Protein AF-A0A840HSM0-F1 (afdb_monomer_lite)

Foldseek 3Di:
DDDDDVVVVVVLVVVLVVLVVVLVVLVVLLVVLQVLLVVLVVVLVVVCVVPVVPGPVVVVVVPVVLVVVLQVQLCVQLVVLVVLLVVLVVVLVVLVVVCVVVVHDDDPVSVVSNVVSVSSNSSSVSSSSSRSSVSSSVSSNVSSVVSVVVVVD

Organism: NCBI:txid13656

pLDDT: mean 89.68, std 10.23, range [36.81, 97.62]

Structure (mmCIF, N/CA/C/O backbone):
data_AF-A0A840HSM0-F1
#
_entry.id   AF-A0A840HSM0-F1
#
loop_
_atom_site.group_PDB
_atom_site.id
_atom_site.type_symbol
_atom_site.label_atom_id
_atom_site.label_alt_id
_atom_site.label_comp_id
_atom_site.label_asym_id
_atom_site.label_entity_id
_atom_site.label_seq_id
_atom_site.pdbx_PDB_ins_code
_atom_site.Cartn_x
_atom_site.Cartn_y
_atom_site.Cartn_z
_atom_site.occupancy
_atom_site.B_iso_or_equiv
_atom_site.auth_seq_id
_atom_site.auth_comp_id
_atom_site.auth_asym_id
_atom_site.auth_atom_id
_atom_site.pdbx_PDB_model_num
ATOM 1 N N . MET A 1 1 ? 6.961 0.648 -35.387 1.00 36.81 1 MET A N 1
ATOM 2 C CA . MET A 1 1 ? 8.108 1.448 -34.901 1.00 36.81 1 MET A CA 1
ATOM 3 C C . MET A 1 1 ? 7.539 2.693 -34.216 1.00 36.81 1 MET A C 1
ATOM 5 O O . MET A 1 1 ? 7.106 3.607 -34.902 1.00 36.81 1 MET A O 1
ATOM 9 N N . MET A 1 2 ? 7.371 2.677 -32.888 1.00 47.06 2 MET A N 1
ATOM 10 C CA . MET A 1 2 ? 6.704 3.771 -32.162 1.00 47.06 2 MET A CA 1
ATOM 11 C C . MET A 1 2 ? 7.733 4.865 -31.850 1.00 47.06 2 MET A C 1
ATOM 13 O O . MET A 1 2 ? 8.650 4.649 -31.055 1.00 47.06 2 MET A O 1
ATOM 17 N N . LYS A 1 3 ? 7.620 5.999 -32.554 1.00 53.69 3 LYS A N 1
ATOM 18 C CA . LYS A 1 3 ? 8.525 7.153 -32.454 1.00 53.69 3 LYS A CA 1
ATOM 19 C C . LYS A 1 3 ? 8.518 7.697 -31.021 1.00 53.69 3 LYS A C 1
ATOM 21 O O . LYS A 1 3 ? 7.458 7.824 -30.414 1.00 53.69 3 LYS A O 1
ATOM 26 N N . TRP A 1 4 ? 9.704 7.965 -30.481 1.00 55.25 4 TRP A N 1
ATOM 27 C CA . TRP A 1 4 ? 9.891 8.614 -29.184 1.00 55.25 4 TRP A CA 1
ATOM 28 C C . TRP A 1 4 ? 9.141 9.949 -29.187 1.00 55.25 4 TRP A C 1
ATOM 30 O O . TRP A 1 4 ? 9.430 10.811 -30.015 1.00 55.25 4 TRP A O 1
ATOM 40 N N . ASN A 1 5 ? 8.135 10.076 -28.319 1.00 69.44 5 ASN A N 1
ATOM 41 C CA . ASN A 1 5 ? 7.386 11.309 -28.158 1.00 69.44 5 ASN A CA 1
ATOM 42 C C . ASN A 1 5 ? 7.779 11.933 -26.810 1.00 69.44 5 ASN A C 1
ATOM 44 O O . ASN A 1 5 ? 7.355 11.428 -25.772 1.00 69.44 5 ASN A O 1
ATOM 48 N N . PRO A 1 6 ? 8.578 13.010 -26.785 1.00 65.62 6 PRO A N 1
ATOM 49 C CA . PRO A 1 6 ? 8.951 13.669 -25.533 1.00 65.62 6 PRO A CA 1
ATOM 50 C C . PRO A 1 6 ? 7.723 14.152 -24.747 1.00 65.62 6 PRO A C 1
ATOM 52 O O . PRO A 1 6 ? 7.753 14.166 -23.518 1.00 65.62 6 PRO A O 1
ATOM 55 N N . PHE A 1 7 ? 6.609 14.444 -25.433 1.00 74.56 7 PHE A N 1
ATOM 56 C CA . PHE A 1 7 ? 5.341 14.756 -24.777 1.00 74.56 7 PHE A CA 1
ATOM 57 C C . PHE A 1 7 ? 4.777 13.578 -23.984 1.00 74.56 7 PHE A C 1
ATOM 59 O O . PHE A 1 7 ? 4.239 13.811 -22.910 1.00 74.56 7 PHE A O 1
ATOM 66 N N . SER A 1 8 ? 4.916 12.331 -24.453 1.00 73.25 8 SER A N 1
ATOM 67 C CA . SER A 1 8 ? 4.373 11.183 -23.716 1.00 73.25 8 SER A CA 1
ATOM 68 C C . SER A 1 8 ? 5.161 10.917 -22.437 1.00 73.25 8 SER A C 1
ATOM 70 O O . SER A 1 8 ? 4.569 10.657 -21.400 1.00 73.25 8 SER A O 1
ATOM 72 N N . LEU A 1 9 ? 6.491 11.058 -22.477 1.00 71.06 9 LEU A N 1
ATOM 73 C CA . LEU A 1 9 ? 7.326 10.967 -21.275 1.00 71.06 9 LEU A CA 1
ATOM 74 C C . LEU A 1 9 ? 6.938 12.046 -20.250 1.00 71.06 9 LEU A C 1
ATOM 76 O O . LEU A 1 9 ? 6.801 11.755 -19.065 1.00 71.06 9 LEU A O 1
ATOM 80 N N . TRP A 1 10 ? 6.735 13.283 -20.713 1.00 75.19 10 TRP A N 1
ATOM 81 C CA . TRP A 1 10 ? 6.301 14.391 -19.864 1.00 75.19 10 TRP A CA 1
ATOM 82 C C . TRP A 1 10 ? 4.921 14.138 -19.247 1.00 75.19 10 TRP A C 1
ATOM 84 O O . TRP A 1 10 ? 4.748 14.305 -18.040 1.00 75.19 10 TRP A O 1
ATOM 94 N N . THR A 1 11 ? 3.945 13.691 -20.045 1.00 80.38 11 THR A N 1
ATOM 95 C CA . THR A 1 11 ? 2.604 13.371 -19.541 1.00 80.38 11 THR A CA 1
ATOM 96 C C . THR A 1 11 ? 2.621 12.185 -18.587 1.00 80.38 11 THR A C 1
ATOM 98 O O . THR A 1 11 ? 1.952 12.253 -17.565 1.00 80.38 11 THR A O 1
ATOM 101 N N . ASP A 1 12 ? 3.405 11.140 -18.866 1.00 75.31 12 ASP A N 1
ATOM 102 C CA . ASP A 1 12 ? 3.535 9.956 -18.004 1.00 75.31 12 ASP A CA 1
ATOM 103 C C . ASP A 1 12 ? 4.190 10.308 -16.660 1.00 75.31 12 ASP A C 1
ATOM 105 O O . ASP A 1 12 ? 3.812 9.793 -15.605 1.00 75.31 12 ASP A O 1
ATOM 109 N N . MET A 1 13 ? 5.166 11.218 -16.678 1.00 76.50 13 MET A N 1
ATOM 110 C CA . MET A 1 13 ? 5.796 11.736 -15.466 1.00 76.50 13 MET A CA 1
ATOM 111 C C . MET A 1 13 ? 4.820 12.600 -14.658 1.00 76.50 13 MET A C 1
ATOM 113 O O . MET A 1 13 ? 4.737 12.458 -13.438 1.00 76.50 13 MET A O 1
ATOM 117 N N . TRP A 1 14 ? 4.048 13.459 -15.329 1.00 81.44 14 TRP A N 1
ATOM 118 C CA . TRP A 1 14 ? 3.028 14.292 -14.693 1.00 81.44 14 TRP A CA 1
ATOM 119 C C . TRP A 1 14 ? 1.918 13.455 -14.048 1.00 81.44 14 TRP A C 1
ATOM 121 O O . TRP A 1 14 ? 1.584 13.668 -12.882 1.00 81.44 14 TRP A O 1
ATOM 131 N N . THR A 1 15 ? 1.375 12.470 -14.769 1.00 81.06 15 THR A N 1
ATOM 132 C CA . THR A 1 15 ? 0.342 11.566 -14.241 1.00 81.06 15 THR A CA 1
ATOM 133 C C . THR A 1 15 ? 0.869 10.763 -13.058 1.00 81.06 15 THR A C 1
ATOM 135 O O . THR A 1 15 ? 0.221 10.745 -12.014 1.00 81.06 15 THR A O 1
ATOM 138 N N . SER A 1 16 ? 2.081 10.208 -13.157 1.00 75.25 16 SER A N 1
ATOM 139 C CA . SER A 1 16 ? 2.741 9.524 -12.035 1.00 75.25 16 SER A CA 1
ATOM 140 C C . SER A 1 16 ? 2.900 10.443 -10.816 1.00 75.25 16 SER A C 1
ATOM 142 O O . SER A 1 16 ? 2.652 10.029 -9.683 1.00 75.25 16 SER A O 1
ATOM 144 N N . GLY A 1 17 ? 3.271 11.710 -11.029 1.00 79.81 17 GLY A N 1
ATOM 145 C CA . GLY A 1 17 ? 3.371 12.714 -9.969 1.00 79.81 17 GLY A CA 1
ATOM 146 C C . GLY A 1 17 ? 2.026 13.010 -9.296 1.00 79.81 17 GLY A C 1
ATOM 147 O O . GLY A 1 17 ? 1.942 13.036 -8.067 1.00 79.81 17 GLY A O 1
ATOM 148 N N . MET A 1 18 ? 0.953 13.167 -10.077 1.00 83.81 18 MET A N 1
ATOM 149 C CA . MET A 1 18 ? -0.406 13.349 -9.548 1.00 83.81 18 MET A CA 1
ATOM 150 C C . MET A 1 18 ? -0.902 12.122 -8.771 1.00 83.81 18 MET A C 1
ATOM 152 O O . MET A 1 18 ? -1.555 12.266 -7.730 1.00 83.81 18 MET A O 1
ATOM 156 N N . GLU A 1 19 ? -0.594 10.915 -9.247 1.00 81.31 19 GLU A N 1
ATOM 157 C CA . GLU A 1 19 ? -0.914 9.667 -8.551 1.00 81.31 19 GLU A CA 1
ATOM 158 C C . GLU A 1 19 ? -0.195 9.581 -7.201 1.00 81.31 19 GLU A C 1
ATOM 160 O O . GLU A 1 19 ? -0.833 9.276 -6.190 1.00 81.31 19 GLU A O 1
ATOM 165 N N . LEU A 1 20 ? 1.095 9.929 -7.156 1.00 82.00 20 LEU A N 1
ATOM 166 C CA . LEU A 1 20 ? 1.873 9.995 -5.918 1.00 82.00 20 LEU A CA 1
ATOM 167 C C . LEU A 1 20 ? 1.326 11.052 -4.952 1.00 82.00 20 LEU A C 1
ATOM 169 O O . LEU A 1 20 ? 1.163 10.764 -3.767 1.00 82.00 20 LEU A O 1
ATOM 173 N N . ALA A 1 21 ? 0.970 12.244 -5.441 1.00 85.94 21 ALA A N 1
ATOM 174 C CA . ALA A 1 21 ? 0.359 13.288 -4.617 1.00 85.94 21 ALA A CA 1
ATOM 175 C C . ALA A 1 21 ? -0.982 12.824 -4.021 1.00 85.94 21 ALA A C 1
ATOM 177 O O . ALA A 1 21 ? -1.236 12.977 -2.824 1.00 85.94 21 ALA A O 1
ATOM 178 N N . THR A 1 22 ? -1.817 12.173 -4.834 1.00 86.88 22 THR A N 1
ATOM 179 C CA . THR A 1 22 ? -3.095 11.597 -4.394 1.00 86.88 22 THR A CA 1
ATOM 180 C C . THR A 1 22 ? -2.885 10.490 -3.361 1.00 86.88 22 THR A C 1
ATOM 182 O O . THR A 1 22 ? -3.622 10.410 -2.375 1.00 86.88 22 THR A O 1
ATOM 185 N N . ALA A 1 23 ? -1.883 9.631 -3.562 1.00 86.44 23 ALA A N 1
ATOM 186 C CA . ALA A 1 23 ? -1.506 8.610 -2.593 1.00 86.44 23 ALA A CA 1
ATOM 187 C C . ALA A 1 23 ? -1.027 9.242 -1.277 1.00 86.44 23 ALA A C 1
ATOM 189 O O . ALA A 1 23 ? -1.443 8.789 -0.213 1.00 86.44 23 ALA A O 1
ATOM 190 N N . GLY A 1 24 ? -0.246 10.325 -1.337 1.00 87.19 24 GLY A N 1
ATOM 191 C CA . GLY A 1 24 ? 0.209 11.081 -0.169 1.00 87.19 24 GLY A CA 1
ATOM 192 C C . GLY A 1 24 ? -0.940 11.690 0.638 1.00 87.19 24 GLY A C 1
ATOM 193 O O . GLY A 1 24 ? -0.982 11.544 1.860 1.00 87.19 24 GLY A O 1
ATOM 194 N N . LEU A 1 25 ? -1.928 12.292 -0.032 1.00 90.81 25 LEU A N 1
ATOM 195 C CA . LEU A 1 25 ? -3.132 12.811 0.630 1.00 90.81 25 LEU A CA 1
ATOM 196 C C . LEU A 1 25 ? -3.921 11.696 1.326 1.00 90.81 25 LEU A C 1
ATOM 198 O O . LEU A 1 25 ? -4.262 11.820 2.504 1.00 90.81 25 LEU A O 1
ATOM 202 N N . LYS A 1 26 ? -4.156 10.575 0.631 1.00 91.25 26 LYS A N 1
ATOM 203 C CA . LYS A 1 26 ? -4.817 9.396 1.216 1.00 91.25 26 LYS A CA 1
ATOM 204 C C . LYS A 1 26 ? -4.024 8.837 2.391 1.00 91.25 26 LYS A C 1
ATOM 206 O O . LYS A 1 26 ? -4.610 8.455 3.397 1.00 91.25 26 LYS A O 1
ATOM 211 N N . TYR A 1 27 ? -2.700 8.800 2.294 1.00 90.94 27 TYR A N 1
ATOM 212 C CA . TYR A 1 27 ? -1.841 8.347 3.379 1.00 90.94 27 TYR A CA 1
ATOM 213 C C . TYR A 1 27 ? -1.980 9.244 4.615 1.00 90.94 27 TYR A C 1
ATOM 215 O O . TYR A 1 27 ? -2.192 8.739 5.715 1.00 90.94 27 TYR A O 1
ATOM 223 N N . SER A 1 28 ? -1.950 10.567 4.440 1.00 92.50 28 SER A N 1
ATOM 224 C CA . SER A 1 28 ? -2.131 11.522 5.539 1.00 92.50 28 SER A CA 1
ATOM 225 C C . SER A 1 28 ? -3.507 11.387 6.204 1.00 92.50 28 SER A C 1
ATOM 227 O O . SER A 1 28 ? -3.605 11.252 7.427 1.00 92.50 28 SER A O 1
ATOM 229 N N . GLU A 1 29 ? -4.580 11.304 5.408 1.00 95.50 29 GLU A N 1
ATOM 230 C CA . GLU A 1 29 ? -5.934 11.074 5.928 1.00 95.50 29 GLU A CA 1
ATOM 231 C C . GLU A 1 29 ? -6.030 9.739 6.687 1.00 95.50 29 GLU A C 1
ATOM 233 O O . GLU A 1 29 ? -6.602 9.671 7.778 1.00 95.50 29 GLU A O 1
ATOM 238 N N . MET A 1 30 ? -5.435 8.675 6.137 1.00 95.94 30 MET A N 1
ATOM 239 C CA . MET A 1 30 ? -5.364 7.364 6.778 1.00 95.94 30 MET A CA 1
ATOM 240 C C . MET A 1 30 ? -4.638 7.438 8.122 1.00 95.94 30 MET A C 1
ATOM 242 O O . MET A 1 30 ? -5.111 6.833 9.083 1.00 95.94 30 MET A O 1
ATOM 246 N N . MET A 1 31 ? -3.519 8.159 8.213 1.00 93.75 31 MET A N 1
ATOM 247 C CA . MET A 1 31 ? -2.763 8.316 9.458 1.00 93.75 31 MET A CA 1
ATOM 248 C C . MET A 1 31 ? -3.595 9.022 10.530 1.00 93.75 31 MET A C 1
ATOM 250 O O . MET A 1 31 ? -3.710 8.515 11.649 1.00 93.75 31 MET A O 1
ATOM 254 N N . GLY A 1 32 ? -4.270 10.121 10.177 1.00 94.12 32 GLY A N 1
ATOM 255 C CA . GLY A 1 32 ? -5.190 10.808 11.088 1.00 94.12 32 GLY A CA 1
ATOM 256 C C . GLY A 1 32 ? -6.359 9.919 11.536 1.00 94.12 32 GLY A C 1
ATOM 257 O O . GLY A 1 32 ? -6.694 9.860 12.721 1.00 94.12 32 GLY A O 1
ATOM 258 N N . ALA A 1 33 ? -6.955 9.163 10.610 1.00 95.69 33 ALA A N 1
ATOM 259 C CA . ALA A 1 33 ? -8.002 8.192 10.927 1.00 95.69 33 ALA A CA 1
ATOM 260 C C . ALA A 1 33 ? -7.490 7.070 11.848 1.00 95.69 33 ALA A C 1
ATOM 262 O O . ALA A 1 33 ? -8.181 6.674 12.789 1.00 95.69 33 ALA A O 1
ATOM 263 N N . SER A 1 34 ? -6.270 6.588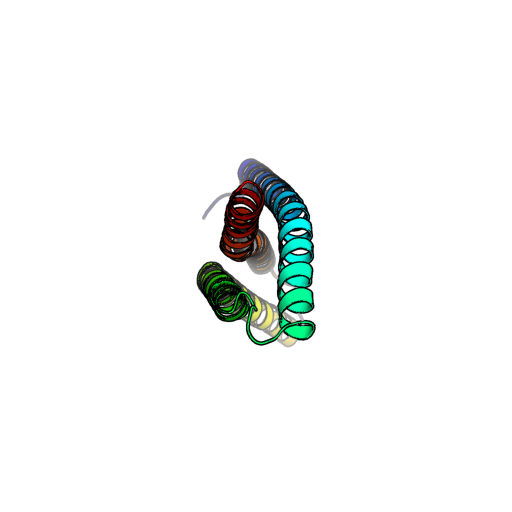 11.609 1.00 94.88 34 SER A N 1
ATOM 264 C CA . SER A 1 34 ? -5.646 5.508 12.374 1.00 94.88 34 SER A CA 1
ATOM 265 C C . SER A 1 34 ? -5.367 5.925 13.810 1.00 94.88 34 SER A C 1
ATOM 267 O O . SER A 1 34 ? -5.686 5.160 14.714 1.00 94.88 34 SER A O 1
ATOM 269 N N . ALA A 1 35 ? -4.878 7.148 14.039 1.00 93.88 35 ALA A N 1
ATOM 270 C CA . ALA A 1 35 ? -4.690 7.686 15.387 1.00 93.88 35 ALA A CA 1
ATOM 271 C C . ALA A 1 35 ? -5.996 7.645 16.200 1.00 93.88 35 ALA A C 1
ATOM 273 O O . ALA A 1 35 ? -6.014 7.180 17.340 1.00 93.88 35 ALA A O 1
ATOM 274 N N . HIS A 1 36 ? -7.117 8.043 15.586 1.00 94.69 36 HIS A N 1
ATOM 275 C CA . HIS A 1 36 ? -8.426 7.974 16.234 1.00 94.69 36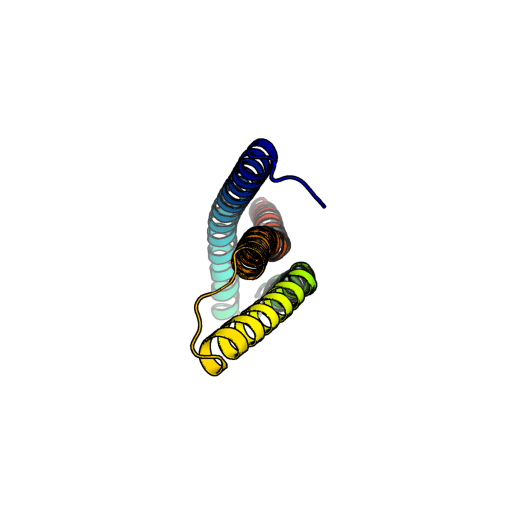 HIS A CA 1
ATOM 276 C C . HIS A 1 36 ? -8.873 6.532 16.520 1.00 94.69 36 HIS A C 1
ATOM 278 O O . HIS A 1 36 ? -9.350 6.238 17.617 1.00 94.69 36 HIS A O 1
ATOM 284 N N . VAL A 1 37 ? -8.718 5.627 15.546 1.00 96.12 37 VAL A N 1
ATOM 285 C CA . VAL A 1 37 ? -9.065 4.206 15.703 1.00 96.12 37 VAL A CA 1
ATOM 286 C C . VAL A 1 37 ? -8.248 3.568 16.823 1.00 96.12 37 VAL A C 1
ATOM 288 O O . VAL A 1 37 ? -8.822 2.886 17.666 1.00 96.12 37 VAL A O 1
ATOM 291 N N . ILE A 1 38 ? -6.933 3.798 16.851 1.00 94.69 38 ILE A N 1
ATOM 292 C CA . ILE A 1 38 ? -6.033 3.271 17.881 1.00 94.69 38 ILE A CA 1
ATOM 293 C C . ILE A 1 38 ? -6.471 3.782 19.248 1.00 94.69 38 ILE A C 1
ATOM 295 O O . ILE A 1 38 ? -6.749 2.971 20.122 1.00 94.69 38 ILE A O 1
ATOM 299 N N . HIS A 1 39 ? -6.629 5.097 19.408 1.00 94.31 39 HIS A N 1
ATOM 300 C CA . HIS A 1 39 ? -7.049 5.682 20.679 1.00 94.31 39 HIS A CA 1
ATOM 301 C C . HIS A 1 39 ? -8.373 5.086 21.187 1.00 94.31 39 HIS A C 1
ATOM 303 O O . HIS A 1 39 ? -8.452 4.635 22.327 1.00 94.31 39 HIS A O 1
ATOM 309 N N . SER A 1 40 ? -9.397 5.017 20.328 1.00 94.44 40 SER A N 1
ATOM 310 C CA . SER A 1 40 ? -10.696 4.442 20.698 1.00 94.44 40 SER A CA 1
ATOM 311 C C . SER A 1 40 ? -10.585 2.971 21.099 1.00 94.44 40 SER A C 1
ATOM 313 O O . SER A 1 40 ? -11.215 2.555 22.065 1.00 94.44 40 SER A O 1
ATOM 315 N N . ARG A 1 41 ? -9.802 2.179 20.363 1.00 94.00 41 ARG A N 1
ATOM 316 C CA . ARG A 1 41 ? -9.680 0.736 20.597 1.00 94.00 41 ARG A CA 1
ATOM 317 C C . ARG A 1 41 ? -8.810 0.409 21.800 1.00 94.00 41 ARG A C 1
ATOM 319 O O . ARG A 1 41 ? -9.121 -0.543 22.501 1.00 94.00 41 ARG A O 1
ATOM 326 N N . CYS A 1 42 ? -7.782 1.208 22.071 1.00 95.06 42 CYS A N 1
ATOM 327 C CA . CYS A 1 42 ? -7.036 1.138 23.323 1.00 95.06 42 CYS A CA 1
ATOM 328 C C . CYS A 1 42 ? -7.962 1.373 24.523 1.00 95.06 42 CYS A C 1
ATOM 330 O O . CYS A 1 42 ? -7.845 0.650 25.504 1.00 95.06 42 CYS A O 1
ATOM 332 N N . GLY A 1 43 ? -8.915 2.309 24.417 1.00 92.44 43 GLY A N 1
ATOM 333 C CA . GLY A 1 43 ? -9.966 2.500 25.421 1.00 92.44 43 GLY A CA 1
ATOM 334 C C . GLY A 1 43 ? -10.800 1.236 25.644 1.00 92.44 43 GLY A C 1
ATOM 335 O O . GLY A 1 43 ? -10.829 0.720 26.754 1.00 92.44 43 GLY A O 1
ATOM 336 N N . SER A 1 44 ? -11.387 0.676 24.579 1.00 92.06 44 SER A N 1
ATOM 337 C CA . SER A 1 44 ? -12.201 -0.550 24.678 1.00 92.06 44 SER A CA 1
ATOM 338 C C . SER A 1 44 ? -11.419 -1.764 25.196 1.00 92.06 44 SER A C 1
ATOM 340 O O . SER A 1 44 ? -11.968 -2.590 25.918 1.00 92.06 44 SER A O 1
ATOM 342 N N . ILE A 1 45 ? -10.135 -1.885 24.838 1.00 94.38 45 ILE A N 1
ATOM 343 C CA . ILE A 1 45 ? -9.251 -2.930 25.371 1.00 94.38 45 ILE A CA 1
ATOM 344 C C . ILE A 1 45 ? -9.022 -2.711 26.868 1.00 94.38 45 ILE A C 1
ATOM 346 O O . ILE A 1 45 ? -9.148 -3.654 27.640 1.00 94.38 45 ILE A O 1
ATOM 350 N N . ALA A 1 46 ? -8.703 -1.485 27.286 1.00 94.88 46 ALA A N 1
ATOM 351 C CA . ALA A 1 46 ? -8.466 -1.169 28.690 1.00 94.88 46 ALA A CA 1
ATOM 352 C C . ALA A 1 46 ? -9.716 -1.405 29.554 1.00 94.88 46 ALA A C 1
ATOM 354 O O . ALA A 1 46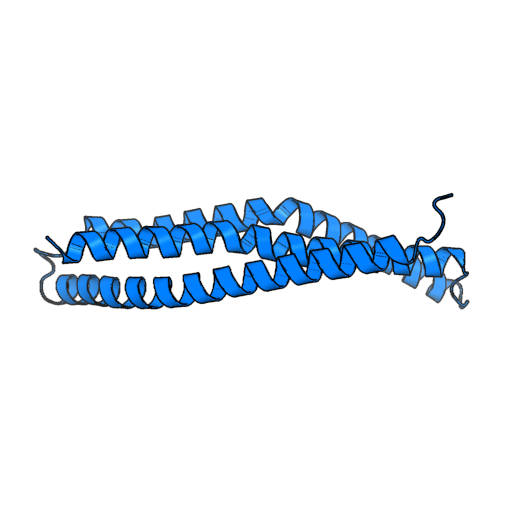 ? -9.599 -1.947 30.651 1.00 94.88 46 ALA A O 1
ATOM 355 N N . GLU A 1 47 ? -10.901 -1.053 29.048 1.00 93.06 47 GLU A N 1
ATOM 356 C CA . GLU A 1 47 ? -12.185 -1.346 29.696 1.00 93.06 47 GLU A CA 1
ATOM 357 C C . GLU A 1 47 ? -12.397 -2.853 29.857 1.00 93.06 47 GLU A C 1
ATOM 359 O O . GLU A 1 47 ? -12.634 -3.303 30.971 1.00 93.06 47 GLU A O 1
ATOM 364 N N . ALA A 1 48 ? -12.209 -3.642 28.794 1.00 94.88 48 ALA A N 1
ATOM 365 C CA . ALA A 1 48 ? -12.355 -5.097 28.857 1.00 94.88 48 ALA A CA 1
ATOM 366 C C . ALA A 1 48 ? -11.297 -5.787 29.741 1.00 94.88 48 ALA A C 1
ATOM 368 O O . ALA A 1 48 ? -11.547 -6.861 30.274 1.00 94.88 48 ALA A O 1
ATOM 369 N N . VAL A 1 49 ? -10.107 -5.199 29.899 1.00 95.88 49 VAL A N 1
ATOM 370 C CA . VAL A 1 49 ? -9.087 -5.698 30.839 1.00 95.88 49 VAL A CA 1
ATOM 371 C C . VAL A 1 49 ? -9.471 -5.381 32.284 1.00 95.88 49 VAL A C 1
ATOM 373 O O . VAL A 1 49 ? -9.255 -6.209 33.165 1.00 95.88 49 VAL A O 1
ATOM 376 N N . ARG A 1 50 ? -10.027 -4.190 32.539 1.00 96.31 50 ARG A N 1
ATOM 377 C CA . ARG A 1 50 ? -10.459 -3.768 33.878 1.00 96.31 50 ARG A CA 1
ATOM 378 C C . ARG A 1 50 ? -11.718 -4.507 34.334 1.00 96.31 50 ARG A C 1
ATOM 380 O O . ARG A 1 50 ? -11.785 -4.897 35.494 1.00 96.31 50 ARG A O 1
ATOM 387 N N . ASP A 1 51 ? -12.690 -4.671 33.444 1.00 95.19 51 ASP A N 1
ATOM 388 C CA . ASP A 1 51 ? -13.940 -5.394 33.678 1.00 95.19 51 ASP A CA 1
ATOM 389 C C . ASP A 1 51 ? -14.219 -6.356 32.507 1.00 95.19 51 ASP A C 1
ATOM 391 O O . ASP A 1 51 ? -14.879 -5.996 31.524 1.00 95.19 51 ASP A O 1
ATOM 395 N N . PRO A 1 52 ? -13.715 -7.600 32.597 1.00 94.19 52 PRO A N 1
ATOM 396 C CA . PRO A 1 52 ? -13.904 -8.598 31.551 1.00 94.19 52 PRO A CA 1
ATOM 397 C C . PRO A 1 52 ? -15.361 -9.000 31.324 1.00 94.19 52 PRO A C 1
ATOM 399 O O . PRO A 1 52 ? -15.693 -9.488 30.252 1.00 94.19 52 PRO A O 1
ATOM 402 N N . LEU A 1 53 ? -16.264 -8.818 32.290 1.00 94.81 53 LEU A N 1
ATOM 403 C CA . LEU A 1 53 ? -17.662 -9.217 32.096 1.00 94.81 53 LEU A CA 1
ATOM 404 C C . LEU A 1 53 ? -18.446 -8.188 31.270 1.00 94.81 53 LEU A C 1
ATOM 406 O O . LEU A 1 53 ? -19.459 -8.542 30.671 1.00 94.81 53 LEU A O 1
ATOM 410 N N . GLN A 1 54 ? -17.960 -6.945 31.200 1.00 91.94 54 GLN A N 1
ATOM 411 C CA . GLN A 1 54 ? -18.611 -5.830 30.501 1.00 91.94 54 GLN A CA 1
ATOM 412 C C . GLN A 1 54 ? -17.845 -5.348 29.256 1.00 91.94 54 GLN A C 1
ATOM 414 O O . GLN A 1 54 ? -18.175 -4.313 28.675 1.00 91.94 54 GLN A O 1
ATOM 419 N N . GLY A 1 55 ? -16.824 -6.087 28.814 1.00 90.94 55 GLY A N 1
ATOM 420 C CA . GLY A 1 55 ? -16.030 -5.728 27.641 1.00 90.94 55 GLY A CA 1
ATOM 421 C C . GLY A 1 55 ? -16.832 -5.691 26.331 1.00 90.94 55 GLY A C 1
ATOM 422 O O . GLY A 1 55 ? -17.690 -6.532 26.062 1.00 90.94 55 GLY A O 1
ATOM 423 N N . ASP A 1 56 ? -16.493 -4.756 25.437 1.00 92.44 56 ASP A N 1
ATOM 424 C CA . ASP A 1 56 ? -17.068 -4.668 24.085 1.00 92.44 56 ASP A CA 1
ATOM 425 C C . ASP A 1 56 ? -16.466 -5.720 23.134 1.00 92.44 56 ASP A C 1
ATOM 427 O O . ASP A 1 56 ? -15.739 -5.421 22.177 1.00 92.44 56 ASP A O 1
ATOM 431 N N . TYR A 1 57 ? -16.765 -6.993 23.393 1.00 94.75 57 TYR A N 1
ATOM 432 C CA . TYR A 1 57 ? -16.245 -8.117 22.611 1.00 94.75 57 TYR A CA 1
ATOM 433 C C . TYR A 1 57 ? -16.727 -8.117 21.161 1.00 94.75 57 TYR A C 1
ATOM 435 O O . TYR A 1 57 ? -16.036 -8.631 20.276 1.00 94.75 57 TYR A O 1
ATOM 443 N N . ALA A 1 58 ? -17.862 -7.475 20.883 1.00 93.19 58 ALA A N 1
ATOM 444 C CA . ALA A 1 58 ? -18.319 -7.244 19.521 1.00 93.19 58 ALA A CA 1
ATOM 445 C C . ALA A 1 58 ? -17.341 -6.344 18.745 1.00 93.19 58 ALA A C 1
ATOM 447 O O . ALA A 1 58 ? -17.065 -6.596 17.574 1.00 93.19 58 ALA A O 1
ATOM 448 N N . GLU A 1 59 ? -16.790 -5.282 19.341 1.00 93.38 59 GLU A N 1
ATOM 449 C CA . GLU A 1 59 ? -15.714 -4.501 18.711 1.00 93.38 59 GLU A CA 1
ATOM 450 C C . GLU A 1 59 ? -14.371 -5.229 18.703 1.00 93.38 59 GLU A C 1
ATOM 452 O O . GLU A 1 59 ? -13.708 -5.230 17.663 1.00 93.38 59 GLU A O 1
ATOM 457 N N . LEU A 1 60 ? -13.977 -5.862 19.811 1.00 93.94 60 LEU A N 1
ATOM 458 C CA . LEU A 1 60 ? -12.678 -6.535 19.936 1.00 93.94 60 LEU A CA 1
ATOM 459 C C . LEU A 1 60 ? -12.516 -7.661 18.905 1.00 93.94 60 LEU A C 1
ATOM 461 O O . LEU A 1 60 ? -11.502 -7.718 18.206 1.00 93.94 60 LEU A O 1
ATOM 465 N N . SER A 1 61 ? -13.550 -8.484 18.721 1.00 95.62 61 SER A N 1
ATOM 466 C CA . SER A 1 61 ? -13.552 -9.582 17.743 1.00 95.62 61 SER A CA 1
ATOM 467 C C . SER A 1 61 ? -13.457 -9.111 16.287 1.00 95.62 61 SER A C 1
ATOM 469 O O . SER A 1 61 ? -12.941 -9.833 15.436 1.00 95.62 61 SER A O 1
ATOM 471 N N . ARG A 1 62 ? -13.875 -7.875 15.978 1.00 95.00 62 ARG A N 1
ATOM 472 C CA . ARG A 1 62 ? -13.749 -7.297 14.628 1.00 95.00 62 ARG A CA 1
ATOM 473 C C . ARG A 1 62 ? -12.330 -6.825 14.320 1.00 95.00 62 ARG A C 1
ATOM 475 O O . ARG A 1 62 ? -11.949 -6.749 13.155 1.00 95.00 62 ARG A O 1
ATOM 482 N N . MET A 1 63 ? -11.512 -6.506 15.322 1.00 94.81 63 MET A N 1
ATOM 483 C CA . MET A 1 63 ? -10.275 -5.750 15.097 1.00 94.81 63 MET A CA 1
ATOM 484 C C . MET A 1 63 ? -9.248 -6.455 14.209 1.00 94.81 63 MET A C 1
ATOM 486 O O . MET A 1 63 ? -8.546 -5.771 13.460 1.00 94.81 63 MET A O 1
ATOM 490 N N . VAL A 1 64 ? -9.096 -7.774 14.334 1.00 95.12 64 VAL A N 1
ATOM 491 C CA . VAL A 1 64 ? -8.123 -8.559 13.557 1.00 95.12 64 VAL A CA 1
ATOM 492 C C . VAL A 1 64 ? -8.670 -8.913 12.171 1.00 95.12 64 VAL A C 1
ATOM 494 O O . VAL A 1 64 ? -7.993 -8.567 11.199 1.00 95.12 64 VAL A O 1
ATOM 497 N N . PRO A 1 65 ? -9.888 -9.481 12.031 1.00 97.62 65 PRO A N 1
ATOM 498 C CA . PRO A 1 65 ? -10.459 -9.783 10.717 1.00 97.62 65 PRO A CA 1
ATOM 499 C C . PRO A 1 65 ? -10.490 -8.576 9.777 1.00 97.62 65 PRO A C 1
ATOM 501 O O . PRO A 1 65 ? -10.194 -8.702 8.594 1.00 97.62 65 PRO A O 1
ATOM 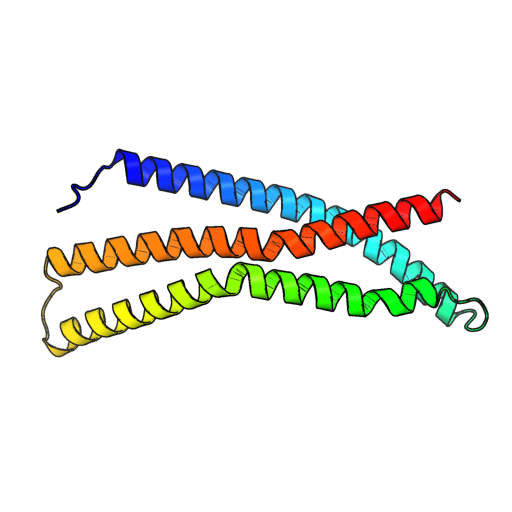504 N N . GLU A 1 66 ? -10.772 -7.381 10.300 1.00 96.81 66 GLU A N 1
ATOM 505 C CA . GLU A 1 66 ? -10.758 -6.152 9.506 1.00 96.81 66 GLU A CA 1
ATOM 506 C C . GLU A 1 66 ? -9.378 -5.791 8.945 1.00 96.81 66 GLU A C 1
ATOM 508 O O . GLU A 1 66 ? -9.291 -5.283 7.826 1.00 96.81 66 GLU A O 1
ATOM 513 N N . LYS A 1 67 ? -8.305 -6.017 9.719 1.00 94.62 67 LYS A N 1
ATOM 514 C CA . LYS A 1 67 ? -6.935 -5.790 9.241 1.00 94.62 67 LYS A CA 1
ATOM 515 C C . LYS A 1 67 ? -6.604 -6.816 8.168 1.00 94.62 67 LYS A C 1
ATOM 517 O O . LYS A 1 67 ? -6.172 -6.430 7.089 1.00 94.62 67 LYS A O 1
ATOM 522 N N . VAL A 1 68 ? -6.873 -8.093 8.439 1.00 97.38 68 VAL A N 1
ATOM 523 C CA . VAL A 1 68 ? -6.632 -9.180 7.483 1.00 97.38 68 VAL A CA 1
ATOM 524 C C . VAL A 1 68 ? -7.366 -8.916 6.166 1.00 97.38 68 VAL A C 1
ATOM 526 O O . VAL A 1 68 ? -6.716 -8.874 5.130 1.00 97.38 68 VAL A O 1
ATOM 529 N N . ASP A 1 69 ? -8.671 -8.619 6.182 1.00 97.12 69 ASP A N 1
ATOM 530 C CA . ASP A 1 69 ? -9.440 -8.319 4.962 1.00 97.12 69 ASP A CA 1
ATOM 531 C C . ASP A 1 69 ? -8.855 -7.130 4.181 1.00 97.12 69 ASP A C 1
ATOM 533 O O . ASP A 1 69 ? -8.670 -7.220 2.963 1.00 97.12 69 ASP A O 1
ATOM 537 N N . ALA A 1 70 ? -8.505 -6.036 4.867 1.00 95.94 70 ALA A N 1
ATOM 538 C CA . ALA A 1 70 ? -7.929 -4.859 4.221 1.00 95.94 70 ALA A CA 1
ATOM 539 C C . ALA A 1 70 ? -6.575 -5.167 3.559 1.00 95.94 70 ALA A C 1
ATOM 541 O O . ALA A 1 70 ? -6.377 -4.824 2.390 1.00 95.94 70 ALA A O 1
ATOM 542 N N . PHE A 1 71 ? -5.673 -5.857 4.262 1.00 94.25 71 PHE A N 1
ATOM 543 C CA . PHE A 1 71 ? -4.360 -6.234 3.733 1.00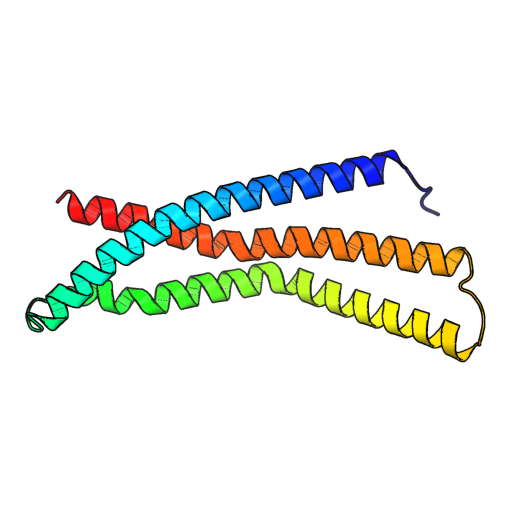 94.25 71 PHE A CA 1
ATOM 544 C C . PHE A 1 71 ? -4.455 -7.305 2.635 1.00 94.25 71 PHE A C 1
ATOM 546 O O . PHE A 1 71 ? -3.750 -7.216 1.631 1.00 94.25 71 PHE A O 1
ATOM 553 N N . SER A 1 72 ? -5.380 -8.262 2.735 1.00 96.19 72 SER A N 1
ATOM 554 C CA . SER A 1 72 ? -5.629 -9.242 1.670 1.00 96.19 72 SER A CA 1
ATOM 555 C C . SER A 1 72 ? -6.196 -8.593 0.403 1.00 96.19 72 SER A C 1
ATOM 557 O O . SER A 1 72 ? -5.878 -9.010 -0.712 1.00 96.19 72 SER A O 1
ATOM 559 N N . ARG A 1 73 ? -7.043 -7.564 0.529 1.00 96.44 73 ARG A N 1
ATOM 560 C CA . ARG A 1 73 ? -7.506 -6.767 -0.622 1.00 96.44 73 ARG A CA 1
ATOM 561 C C . ARG A 1 73 ? -6.380 -5.930 -1.216 1.00 96.44 73 ARG A C 1
ATOM 563 O O . ARG A 1 73 ? -6.273 -5.887 -2.436 1.00 96.44 73 ARG A O 1
ATOM 570 N N . ALA A 1 74 ? -5.547 -5.315 -0.377 1.00 94.06 74 ALA A N 1
ATOM 571 C CA . ALA A 1 74 ? -4.372 -4.561 -0.811 1.00 94.06 74 ALA A CA 1
ATOM 572 C C . ALA A 1 74 ? -3.412 -5.433 -1.631 1.00 94.06 74 ALA A C 1
ATOM 574 O O . ALA A 1 74 ? -3.058 -5.068 -2.751 1.00 94.06 74 ALA A O 1
ATOM 575 N N . GLY A 1 75 ? -3.073 -6.622 -1.119 1.00 92.00 75 GLY A N 1
ATOM 576 C CA . GLY A 1 75 ? -2.212 -7.578 -1.813 1.00 92.00 75 GLY A CA 1
ATOM 577 C C . GLY A 1 75 ? -2.778 -7.985 -3.173 1.00 92.00 75 GLY A C 1
ATOM 578 O O . GLY A 1 75 ? -2.091 -7.869 -4.183 1.00 92.00 75 GLY A O 1
ATOM 579 N N . ARG A 1 76 ? -4.062 -8.368 -3.232 1.00 95.44 76 ARG A N 1
ATOM 580 C CA . ARG A 1 76 ? -4.726 -8.714 -4.504 1.00 95.44 76 ARG A CA 1
ATOM 581 C C . ARG A 1 76 ? -4.759 -7.554 -5.500 1.00 95.44 76 ARG A C 1
ATOM 583 O O . ARG A 1 76 ? -4.576 -7.784 -6.689 1.00 95.44 76 ARG A O 1
ATOM 590 N N . ALA A 1 77 ? -4.978 -6.326 -5.029 1.00 93.69 77 ALA A N 1
ATOM 591 C CA . ALA A 1 77 ? -5.061 -5.145 -5.886 1.00 93.69 77 ALA A CA 1
ATOM 592 C C . ALA A 1 77 ? -3.718 -4.777 -6.541 1.00 93.69 77 ALA A C 1
ATOM 594 O O . ALA A 1 77 ? -3.719 -4.223 -7.637 1.00 93.69 77 ALA A O 1
ATOM 595 N N . ALA A 1 78 ? -2.594 -5.092 -5.890 1.00 93.31 78 ALA A N 1
ATOM 596 C CA . ALA A 1 78 ? -1.252 -4.824 -6.408 1.00 93.31 78 ALA A CA 1
ATOM 597 C C . ALA A 1 78 ? -0.586 -6.039 -7.077 1.00 93.31 78 ALA A C 1
ATOM 599 O O . ALA A 1 78 ? 0.422 -5.879 -7.761 1.00 93.31 78 ALA A O 1
ATOM 600 N N . PHE A 1 79 ? -1.134 -7.248 -6.907 1.00 92.81 79 PHE A N 1
ATOM 601 C CA . PHE A 1 79 ? -0.483 -8.493 -7.323 1.00 92.81 79 PHE A CA 1
ATOM 602 C C . PHE A 1 79 ? -0.108 -8.520 -8.809 1.00 92.81 79 PHE A C 1
ATOM 604 O O . PHE A 1 79 ? 1.027 -8.842 -9.148 1.00 92.81 79 PHE A O 1
ATOM 611 N N . ALA A 1 80 ? -1.036 -8.145 -9.694 1.00 91.50 80 ALA A N 1
ATOM 612 C CA . ALA A 1 80 ? -0.794 -8.165 -11.136 1.00 91.50 80 ALA A CA 1
ATOM 613 C C . ALA A 1 80 ? 0.345 -7.216 -11.553 1.00 91.50 80 ALA A C 1
ATOM 615 O O . ALA A 1 80 ? 1.179 -7.581 -12.380 1.00 91.50 80 ALA A O 1
ATOM 616 N N . ASP A 1 81 ? 0.414 -6.024 -10.951 1.00 92.50 81 ASP A N 1
ATOM 617 C CA . ASP A 1 81 ? 1.474 -5.056 -11.241 1.00 92.50 81 ASP A CA 1
ATOM 618 C C . ASP A 1 81 ? 2.825 -5.529 -10.694 1.00 92.50 81 ASP A C 1
ATOM 620 O O . ASP A 1 81 ? 3.829 -5.450 -11.399 1.00 92.50 81 ASP A O 1
ATOM 624 N N . LEU A 1 82 ? 2.853 -6.077 -9.473 1.00 91.25 82 LEU A N 1
ATOM 625 C CA . LEU A 1 82 ? 4.065 -6.639 -8.867 1.00 91.25 82 LEU A CA 1
ATOM 626 C C . LEU A 1 82 ? 4.616 -7.811 -9.684 1.00 91.25 82 LEU A C 1
ATOM 628 O O . LEU A 1 82 ? 5.817 -7.869 -9.946 1.00 91.25 82 LEU A O 1
ATOM 632 N N . TYR A 1 83 ? 3.739 -8.703 -10.145 1.00 94.69 83 TYR A N 1
ATOM 633 C CA . TYR A 1 83 ? 4.118 -9.810 -11.018 1.00 94.69 83 TYR A CA 1
ATOM 634 C C . TYR A 1 83 ? 4.685 -9.305 -12.353 1.00 94.69 83 TYR A C 1
ATOM 636 O O . TYR A 1 83 ? 5.734 -9.762 -12.812 1.00 94.69 83 TYR A O 1
ATOM 644 N N . ALA A 1 84 ? 4.041 -8.303 -12.956 1.00 93.56 84 ALA A N 1
ATOM 645 C CA . ALA A 1 84 ? 4.522 -7.699 -14.191 1.00 93.56 84 ALA A CA 1
ATOM 646 C C . ALA A 1 84 ? 5.890 -7.014 -14.006 1.00 93.56 84 ALA A C 1
ATOM 648 O O . ALA A 1 84 ? 6.772 -7.186 -14.849 1.00 93.56 84 ALA A O 1
ATOM 649 N N . ILE A 1 85 ? 6.107 -6.304 -12.894 1.00 93.62 85 ILE A N 1
ATOM 650 C CA . ILE A 1 85 ? 7.413 -5.726 -12.541 1.00 93.62 85 ILE A CA 1
ATOM 651 C C . ILE A 1 85 ? 8.464 -6.828 -12.402 1.00 93.62 85 ILE A C 1
ATOM 653 O O . ILE A 1 85 ? 9.543 -6.699 -12.971 1.00 93.62 85 ILE A O 1
ATOM 657 N N . GLN A 1 86 ? 8.158 -7.926 -11.707 1.00 94.81 86 GLN A N 1
ATOM 658 C CA . GLN A 1 86 ? 9.090 -9.044 -11.544 1.00 94.81 86 GLN A CA 1
ATOM 659 C C . GLN A 1 86 ? 9.490 -9.654 -12.895 1.00 94.81 86 GLN A C 1
ATOM 661 O O . GLN A 1 86 ? 10.673 -9.904 -13.133 1.00 94.81 86 GLN A O 1
ATOM 666 N N . SER A 1 87 ? 8.526 -9.842 -13.801 1.00 94.94 87 SER A N 1
ATOM 667 C CA . SER A 1 87 ? 8.804 -10.334 -15.154 1.00 94.94 87 SER A CA 1
ATOM 668 C C . SER A 1 87 ? 9.708 -9.379 -15.944 1.00 94.94 87 SER A C 1
ATOM 670 O O . SER A 1 87 ? 10.656 -9.815 -16.600 1.00 94.94 87 SER A O 1
ATOM 672 N N . ASP A 1 88 ? 9.473 -8.069 -15.826 1.00 95.00 88 ASP A N 1
ATOM 673 C CA . ASP A 1 88 ? 10.277 -7.053 -16.492 1.00 95.00 88 ASP A CA 1
ATOM 674 C C . ASP A 1 88 ? 11.705 -6.984 -15.921 1.00 95.00 88 ASP A C 1
ATOM 676 O O . ASP A 1 88 ? 12.672 -6.865 -16.679 1.00 95.00 88 ASP A O 1
ATOM 680 N N . VAL A 1 89 ? 11.849 -7.115 -14.599 1.00 94.56 89 VAL A N 1
ATOM 681 C CA . VAL A 1 89 ? 13.143 -7.205 -13.910 1.00 94.56 89 VAL A CA 1
ATOM 682 C C . VAL A 1 89 ? 13.934 -8.388 -14.459 1.00 94.56 89 VAL A C 1
ATOM 684 O O . VAL A 1 89 ? 15.041 -8.186 -14.954 1.00 94.56 89 VAL A O 1
ATOM 687 N N . LEU A 1 90 ? 13.366 -9.597 -14.454 1.00 96.12 90 LEU A N 1
ATOM 688 C CA . LEU A 1 90 ? 14.040 -10.799 -14.960 1.00 96.12 90 LEU A CA 1
ATOM 689 C C . LEU A 1 90 ? 14.468 -10.646 -16.423 1.00 96.12 90 LEU A C 1
ATOM 691 O O . LEU A 1 90 ? 15.598 -10.972 -16.783 1.00 96.12 90 LEU A O 1
ATOM 695 N N . ALA A 1 91 ? 13.601 -10.083 -17.262 1.00 95.12 91 ALA A N 1
ATOM 696 C CA . ALA A 1 91 ? 13.921 -9.856 -18.663 1.00 95.12 91 ALA A CA 1
ATOM 697 C C . ALA A 1 91 ? 15.028 -8.799 -18.864 1.00 95.12 91 ALA A C 1
ATOM 699 O O . ALA A 1 91 ? 15.770 -8.871 -19.847 1.00 95.12 91 ALA A O 1
ATOM 700 N N . ASN A 1 92 ? 15.141 -7.800 -17.980 1.00 95.06 92 ASN A N 1
ATOM 701 C CA . ASN A 1 92 ? 16.263 -6.855 -17.978 1.00 95.06 92 ASN A CA 1
ATOM 702 C C . ASN A 1 92 ? 17.555 -7.535 -17.517 1.00 95.06 92 ASN A C 1
ATOM 704 O O . ASN A 1 92 ? 18.580 -7.368 -18.171 1.00 95.06 92 ASN A O 1
ATOM 708 N N . TRP A 1 93 ? 17.494 -8.342 -16.455 1.00 94.56 93 TRP A N 1
ATOM 709 C CA . TRP A 1 93 ? 18.629 -9.126 -15.966 1.00 94.56 93 TRP A CA 1
ATOM 710 C C . TRP A 1 93 ? 19.203 -10.044 -17.044 1.00 94.56 93 TRP A C 1
ATOM 712 O O . TRP A 1 93 ? 20.411 -10.043 -17.262 1.00 94.56 93 TRP A O 1
ATOM 722 N N . MET A 1 94 ? 18.349 -10.771 -17.770 1.00 95.81 94 MET A N 1
ATOM 723 C CA . MET A 1 94 ? 18.781 -11.637 -18.872 1.00 95.81 94 MET A CA 1
ATOM 724 C C . MET A 1 94 ? 19.459 -10.851 -19.998 1.00 95.81 94 MET A C 1
ATOM 726 O O . MET A 1 94 ? 20.486 -11.284 -20.515 1.00 95.81 94 MET A O 1
ATOM 730 N N . LEU A 1 95 ? 18.918 -9.685 -20.365 1.00 95.12 95 LEU A N 1
ATOM 731 C CA . LEU A 1 95 ? 19.506 -8.842 -21.408 1.00 95.12 95 LEU A CA 1
ATOM 732 C C . LEU A 1 95 ? 20.873 -8.287 -20.985 1.00 95.12 95 LEU A C 1
ATOM 734 O O . LEU A 1 95 ? 21.829 -8.364 -21.752 1.00 95.12 95 LEU A O 1
ATOM 738 N N . ILE A 1 96 ? 20.980 -7.768 -19.760 1.00 95.12 96 ILE A N 1
ATOM 739 C CA . ILE A 1 96 ? 22.247 -7.274 -19.205 1.00 95.12 96 ILE A CA 1
ATOM 740 C C . ILE A 1 96 ? 23.270 -8.413 -19.127 1.00 95.12 96 ILE A C 1
ATOM 742 O O . ILE A 1 96 ? 24.414 -8.230 -19.535 1.00 95.12 96 ILE A O 1
ATOM 746 N N . GLY A 1 97 ? 22.851 -9.599 -18.679 1.00 96.06 97 GLY A N 1
ATOM 747 C CA . GLY A 1 97 ? 23.697 -10.789 -18.625 1.00 96.06 97 GLY A CA 1
ATOM 748 C C . GLY A 1 97 ? 24.216 -11.213 -20.000 1.00 96.06 97 GLY A C 1
ATOM 749 O O . GLY A 1 97 ? 25.402 -11.489 -20.140 1.00 96.06 97 GLY A O 1
ATOM 750 N N . ALA A 1 98 ? 23.369 -11.196 -21.033 1.00 95.31 98 ALA A N 1
ATOM 751 C CA . ALA A 1 98 ? 23.780 -11.512 -22.401 1.00 95.31 98 ALA A CA 1
ATOM 752 C C . ALA A 1 98 ? 24.792 -10.496 -22.962 1.00 95.31 98 ALA A C 1
ATOM 754 O O . ALA A 1 98 ? 25.752 -10.881 -23.626 1.00 95.31 98 ALA A O 1
ATOM 755 N N . ILE A 1 99 ? 24.601 -9.205 -22.675 1.00 95.31 99 ILE A N 1
ATOM 756 C CA . ILE A 1 99 ? 25.536 -8.140 -23.068 1.00 95.31 99 ILE A CA 1
ATOM 757 C C . ILE A 1 99 ? 26.888 -8.329 -22.366 1.00 95.31 99 ILE A C 1
ATOM 759 O O . ILE A 1 99 ? 27.930 -8.277 -23.020 1.00 95.31 99 ILE A O 1
ATOM 763 N N . ALA A 1 100 ? 26.865 -8.602 -21.058 1.00 95.00 100 ALA A N 1
ATOM 764 C CA . ALA A 1 100 ? 28.063 -8.836 -20.260 1.00 95.00 100 ALA A CA 1
ATOM 765 C C . ALA A 1 100 ? 28.826 -10.092 -20.713 1.00 95.00 100 ALA A C 1
ATOM 767 O O . ALA A 1 100 ? 30.039 -10.034 -20.892 1.00 95.00 100 ALA A O 1
ATOM 768 N N . ALA A 1 101 ? 28.122 -11.201 -20.967 1.00 97.06 101 ALA A N 1
ATOM 769 C CA . ALA A 1 101 ? 28.714 -12.445 -21.462 1.00 97.06 101 ALA A CA 1
ATOM 770 C C . ALA A 1 101 ? 29.359 -12.281 -22.848 1.00 97.06 101 ALA A C 1
ATOM 772 O O . ALA A 1 101 ? 30.361 -12.923 -23.145 1.00 97.06 101 ALA A O 1
ATOM 773 N N . ALA A 1 102 ? 28.810 -11.396 -23.681 1.00 96.00 102 ALA A N 1
ATOM 774 C CA . ALA A 1 102 ? 29.373 -11.052 -24.982 1.00 96.00 102 ALA A CA 1
ATOM 775 C C . ALA A 1 102 ? 30.508 -10.007 -24.911 1.00 96.00 102 ALA A C 1
ATOM 777 O O . ALA A 1 102 ? 31.030 -9.632 -25.958 1.00 96.00 102 ALA A O 1
ATOM 778 N N . VAL A 1 103 ? 30.866 -9.519 -23.712 1.00 95.88 103 VAL A N 1
ATOM 779 C CA . VAL A 1 103 ? 31.934 -8.528 -23.460 1.00 95.88 103 VAL A CA 1
ATOM 780 C C . VAL A 1 103 ? 31.835 -7.329 -24.408 1.00 95.88 103 VAL A C 1
ATOM 782 O O . VAL A 1 103 ? 32.808 -6.859 -24.994 1.00 95.88 103 VAL A O 1
ATOM 785 N N . ARG A 1 104 ? 30.611 -6.836 -24.598 1.00 94.56 104 ARG A N 1
ATOM 786 C CA . ARG A 1 104 ? 30.335 -5.713 -25.494 1.00 94.56 104 ARG A CA 1
ATOM 787 C C . ARG A 1 104 ? 29.477 -4.670 -24.813 1.00 94.56 104 ARG A C 1
ATOM 789 O O . ARG A 1 104 ? 28.787 -4.942 -23.835 1.00 94.56 104 ARG A O 1
ATOM 796 N N . LEU A 1 105 ? 29.477 -3.474 -25.381 1.00 93.69 105 LEU A N 1
ATOM 797 C CA . LEU A 1 105 ? 28.531 -2.446 -24.983 1.00 93.69 105 LEU A CA 1
ATOM 798 C C . LEU A 1 105 ? 27.116 -2.771 -25.504 1.00 93.69 105 LEU A C 1
ATOM 800 O O . LEU A 1 105 ? 26.964 -3.467 -26.521 1.00 93.69 105 LEU A O 1
ATOM 804 N N . PRO A 1 106 ? 26.067 -2.270 -24.825 1.00 92.88 106 PRO A N 1
ATOM 805 C CA . PRO A 1 106 ? 24.706 -2.327 -25.338 1.00 92.88 106 PRO A CA 1
ATOM 806 C C . PRO A 1 106 ? 24.609 -1.631 -26.698 1.00 92.88 106 PRO A C 1
ATOM 808 O O . PRO A 1 106 ? 25.119 -0.526 -26.885 1.00 92.88 106 PRO A O 1
ATOM 811 N N . THR A 1 107 ? 23.902 -2.247 -27.641 1.00 95.06 107 THR A N 1
ATOM 812 C CA . THR A 1 107 ? 23.504 -1.563 -28.879 1.00 95.06 107 THR A CA 1
ATOM 813 C C . THR A 1 107 ? 22.438 -0.504 -28.581 1.00 95.06 107 THR A C 1
ATOM 815 O O . THR A 1 107 ? 21.733 -0.585 -27.573 1.00 95.06 107 THR A O 1
ATOM 818 N N . ALA A 1 108 ? 22.242 0.461 -29.486 1.00 93.12 108 ALA A N 1
ATOM 819 C CA . ALA A 1 108 ? 21.198 1.481 -29.331 1.00 93.12 108 ALA A CA 1
ATOM 820 C C . ALA A 1 108 ? 19.789 0.876 -29.153 1.00 93.12 108 ALA A C 1
ATOM 822 O O . ALA A 1 108 ? 18.979 1.384 -28.380 1.00 93.12 108 ALA A O 1
ATOM 823 N N . VAL A 1 109 ? 19.510 -0.249 -29.822 1.00 92.94 109 VAL A N 1
ATOM 824 C CA . VAL A 1 109 ? 18.229 -0.966 -29.709 1.00 92.94 109 VAL A CA 1
ATOM 825 C C . VAL A 1 109 ? 18.067 -1.608 -28.330 1.00 92.94 109 VAL A C 1
ATOM 827 O O . VAL A 1 109 ? 16.978 -1.589 -27.758 1.00 92.94 109 VAL A O 1
ATOM 830 N N . GLU A 1 110 ? 19.131 -2.183 -27.776 1.00 94.12 110 GLU A N 1
ATOM 831 C CA . GLU A 1 110 ? 19.100 -2.786 -26.440 1.00 94.12 110 GLU A CA 1
ATOM 832 C C . GLU A 1 110 ? 19.015 -1.725 -25.346 1.00 94.12 110 GLU A C 1
ATOM 834 O O . GLU A 1 110 ? 18.246 -1.896 -24.402 1.00 94.12 110 GLU A O 1
ATOM 839 N N . ALA A 1 111 ? 19.730 -0.610 -25.506 1.00 91.94 111 ALA A N 1
ATOM 840 C CA . ALA A 1 111 ? 19.635 0.541 -24.617 1.00 91.94 111 ALA A CA 1
ATOM 841 C C . ALA A 1 111 ? 18.208 1.121 -24.595 1.00 91.94 111 ALA A C 1
ATOM 843 O O . ALA A 1 111 ? 17.653 1.330 -23.516 1.00 91.94 111 ALA A O 1
ATOM 844 N N . ASP A 1 112 ? 17.567 1.296 -25.758 1.00 89.56 112 ASP A N 1
ATOM 845 C CA . ASP A 1 112 ? 16.164 1.736 -25.848 1.00 89.56 112 ASP A CA 1
ATOM 846 C C . ASP A 1 112 ? 15.205 0.723 -25.196 1.00 89.56 112 ASP A C 1
ATOM 848 O O . ASP A 1 112 ? 14.301 1.107 -24.450 1.00 89.56 112 ASP A O 1
ATOM 852 N N . ARG A 1 113 ? 15.426 -0.584 -25.395 1.00 90.94 113 ARG A N 1
ATOM 853 C CA . ARG A 1 113 ? 14.629 -1.634 -24.735 1.00 90.94 113 ARG A CA 1
ATOM 854 C C . ARG A 1 113 ? 14.756 -1.587 -23.214 1.00 90.94 113 ARG A C 1
ATOM 856 O O . ARG A 1 113 ? 13.724 -1.653 -22.539 1.00 90.94 113 ARG A O 1
ATOM 863 N N . LEU A 1 114 ? 15.979 -1.468 -22.690 1.00 91.56 114 LEU A N 1
ATOM 864 C CA . LEU A 1 114 ? 16.245 -1.329 -21.256 1.00 91.56 114 LEU A CA 1
ATOM 865 C C . LEU A 1 114 ? 15.547 -0.083 -20.704 1.00 91.56 114 LEU A C 1
ATOM 867 O O . LEU A 1 114 ? 14.785 -0.193 -19.745 1.00 91.56 114 LEU A O 1
ATOM 871 N N . ALA A 1 115 ? 15.724 1.070 -21.356 1.00 88.31 115 ALA A N 1
ATOM 872 C CA . ALA A 1 115 ? 15.118 2.333 -20.943 1.00 88.31 115 ALA A CA 1
ATOM 873 C C . ALA A 1 115 ? 13.585 2.247 -20.894 1.00 88.31 115 ALA A C 1
ATOM 875 O O . ALA A 1 115 ? 12.981 2.527 -19.860 1.00 88.31 115 ALA A O 1
ATOM 876 N N . ARG A 1 116 ? 12.941 1.765 -21.967 1.00 87.00 116 ARG A N 1
ATOM 877 C CA . ARG A 1 116 ? 11.476 1.614 -22.014 1.00 87.00 116 ARG A CA 1
ATOM 878 C C . ARG A 1 116 ? 10.956 0.659 -20.953 1.00 87.00 116 ARG A C 1
ATOM 880 O O . ARG A 1 116 ? 9.887 0.899 -20.394 1.00 87.00 116 ARG A O 1
ATOM 887 N N . ARG A 1 117 ? 11.663 -0.447 -20.703 1.00 90.94 117 ARG A N 1
ATOM 888 C CA . ARG A 1 117 ? 11.250 -1.412 -19.683 1.00 90.94 117 ARG A CA 1
ATOM 889 C C . ARG A 1 117 ? 11.360 -0.805 -18.287 1.00 90.94 117 ARG A C 1
ATOM 891 O O . ARG A 1 117 ? 10.392 -0.881 -17.539 1.00 90.94 117 ARG A O 1
ATOM 898 N N . SER A 1 118 ? 12.459 -0.118 -17.990 1.00 86.88 118 SER A N 1
ATOM 899 C CA . SER A 1 118 ? 12.645 0.598 -16.725 1.00 86.88 118 SER A CA 1
ATOM 900 C C . SER A 1 118 ? 11.581 1.678 -16.503 1.00 86.88 118 SER A C 1
ATOM 902 O O . SER A 1 118 ? 11.006 1.743 -15.418 1.00 86.88 118 SER A O 1
ATOM 904 N N . SER A 1 119 ? 11.229 2.465 -17.527 1.00 86.25 119 SER A N 1
ATOM 905 C CA . SER A 1 119 ? 10.143 3.454 -17.423 1.00 86.25 119 SER A CA 1
ATOM 906 C C . SER A 1 119 ? 8.789 2.803 -17.127 1.00 86.25 119 SER A C 1
ATOM 908 O O . SER A 1 119 ? 8.071 3.254 -16.236 1.00 86.25 119 SER A O 1
ATOM 910 N N . ARG A 1 120 ? 8.446 1.702 -17.815 1.00 87.19 120 ARG A N 1
ATOM 911 C CA . ARG A 1 120 ? 7.202 0.958 -17.543 1.00 87.19 120 ARG A CA 1
ATOM 912 C C . ARG A 1 120 ? 7.175 0.360 -16.139 1.00 87.19 120 ARG A C 1
ATOM 914 O O . ARG A 1 120 ? 6.127 0.386 -15.500 1.00 87.19 120 ARG A O 1
ATOM 921 N N . MET A 1 121 ? 8.300 -0.171 -15.663 1.00 90.38 121 MET A N 1
ATOM 922 C CA . MET A 1 121 ? 8.423 -0.675 -14.294 1.00 90.38 121 MET A CA 1
ATOM 923 C C . MET A 1 121 ? 8.165 0.435 -13.272 1.00 90.38 121 MET A C 1
ATOM 925 O O . MET A 1 121 ? 7.411 0.213 -12.330 1.00 90.38 121 MET A O 1
ATOM 929 N N . GLY A 1 122 ? 8.732 1.628 -13.483 1.00 85.50 122 GLY A N 1
ATOM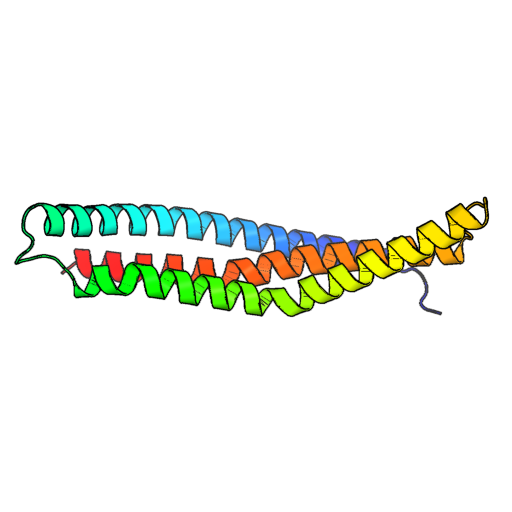 930 C CA . GLY A 1 122 ? 8.503 2.790 -12.622 1.00 85.50 122 GLY A CA 1
ATOM 931 C C . GLY A 1 122 ? 7.027 3.190 -12.558 1.00 85.50 122 GLY A C 1
ATOM 932 O O . GLY A 1 122 ? 6.469 3.301 -11.469 1.00 85.50 122 GLY A O 1
ATOM 933 N N . ALA A 1 123 ? 6.367 3.310 -13.713 1.00 84.62 123 ALA A N 1
ATOM 934 C CA . ALA A 1 123 ? 4.937 3.623 -13.774 1.00 84.62 123 ALA A CA 1
ATOM 935 C C . ALA A 1 123 ? 4.078 2.558 -13.061 1.00 84.62 123 ALA A C 1
ATOM 937 O O . ALA A 1 123 ? 3.197 2.884 -12.264 1.00 84.62 123 ALA A O 1
ATOM 938 N N . ARG A 1 124 ? 4.372 1.268 -13.282 1.00 88.94 124 ARG A N 1
ATOM 939 C CA . ARG A 1 124 ? 3.681 0.160 -12.601 1.00 88.94 124 ARG A CA 1
ATOM 940 C C . ARG A 1 124 ? 3.904 0.173 -11.094 1.00 88.94 124 ARG A C 1
ATOM 942 O O . ARG A 1 124 ? 2.967 -0.119 -10.360 1.00 88.94 124 ARG A O 1
ATOM 949 N N . ALA A 1 125 ? 5.105 0.511 -10.628 1.00 87.19 125 ALA A N 1
ATOM 950 C CA . ALA A 1 125 ? 5.411 0.574 -9.202 1.00 87.19 125 ALA A CA 1
ATOM 951 C C . ALA A 1 125 ? 4.583 1.662 -8.500 1.00 87.19 125 ALA A C 1
ATOM 953 O O . ALA A 1 125 ? 3.968 1.391 -7.466 1.00 87.19 125 ALA A O 1
ATOM 954 N N . SER A 1 126 ? 4.493 2.854 -9.096 1.00 84.88 126 SER A N 1
ATOM 955 C CA . SER A 1 126 ? 3.655 3.951 -8.594 1.00 84.88 126 SER A CA 1
ATOM 956 C C . SER A 1 126 ? 2.175 3.559 -8.541 1.00 84.88 126 SER A C 1
ATOM 958 O O . SER A 1 126 ? 1.527 3.696 -7.498 1.00 84.88 126 SER A O 1
ATOM 960 N N . ALA A 1 127 ? 1.656 2.973 -9.624 1.00 85.44 127 ALA A N 1
ATOM 961 C CA . ALA A 1 127 ? 0.274 2.507 -9.684 1.00 85.44 127 ALA A CA 1
ATOM 962 C C . ALA A 1 127 ? -0.012 1.397 -8.653 1.00 85.44 127 ALA A C 1
ATOM 964 O O . ALA A 1 127 ? -1.035 1.436 -7.962 1.00 85.44 127 ALA A O 1
ATOM 965 N N . ALA A 1 128 ? 0.901 0.430 -8.503 1.00 89.69 128 ALA A N 1
ATOM 966 C CA . ALA A 1 128 ? 0.792 -0.660 -7.536 1.00 89.69 128 ALA A CA 1
ATOM 967 C C . ALA A 1 128 ? 0.723 -0.134 -6.097 1.00 89.69 128 ALA A C 1
ATOM 969 O O . ALA A 1 128 ? -0.120 -0.586 -5.321 1.00 89.69 128 ALA A O 1
ATOM 970 N N . ALA A 1 129 ? 1.552 0.856 -5.752 1.00 86.31 129 ALA A N 1
ATOM 971 C CA . ALA A 1 129 ? 1.537 1.488 -4.435 1.00 86.31 129 ALA A CA 1
ATOM 972 C C . ALA A 1 129 ? 0.181 2.154 -4.140 1.00 86.31 129 ALA A C 1
ATOM 974 O O . ALA A 1 129 ? -0.408 1.932 -3.079 1.00 86.31 129 ALA A O 1
ATOM 975 N N . GLY A 1 130 ? -0.369 2.903 -5.102 1.00 88.00 130 GLY A N 1
ATOM 976 C CA . GLY A 1 130 ? -1.695 3.515 -4.975 1.00 88.00 130 GLY A CA 1
ATOM 977 C C . GLY A 1 130 ? -2.823 2.486 -4.809 1.00 88.00 130 GLY A C 1
ATOM 978 O O . GLY A 1 130 ? -3.693 2.644 -3.943 1.00 88.00 130 GLY A O 1
ATOM 979 N N . LYS A 1 131 ? -2.795 1.403 -5.597 1.00 91.06 131 LYS A N 1
ATOM 980 C CA . LYS A 1 131 ? -3.767 0.297 -5.524 1.00 91.06 131 LYS A CA 1
ATOM 981 C C . LYS A 1 131 ? -3.671 -0.473 -4.207 1.00 91.06 131 LYS A C 1
ATOM 983 O O . LYS A 1 131 ? -4.708 -0.800 -3.633 1.00 91.06 131 LYS A O 1
ATOM 988 N N . ALA A 1 132 ? -2.460 -0.719 -3.708 1.00 91.25 132 ALA A N 1
ATOM 989 C CA . ALA A 1 132 ? -2.231 -1.373 -2.421 1.00 91.25 132 ALA A CA 1
ATOM 990 C C . ALA A 1 132 ? -2.724 -0.514 -1.247 1.00 91.25 132 ALA A C 1
ATOM 992 O O . ALA A 1 132 ? -3.321 -1.031 -0.304 1.00 91.25 132 ALA A O 1
ATOM 993 N N . LEU A 1 133 ? -2.518 0.804 -1.300 1.00 92.19 133 LEU A N 1
ATOM 994 C CA . LEU A 1 133 ? -2.904 1.702 -0.212 1.00 92.19 133 LEU A CA 1
ATOM 995 C C . LEU A 1 133 ? -4.427 1.875 -0.100 1.00 92.19 133 LEU A C 1
ATOM 997 O O . LEU A 1 133 ? -4.959 2.010 1.004 1.00 92.19 133 LEU A O 1
ATOM 1001 N N . ALA A 1 134 ? -5.146 1.868 -1.226 1.00 93.56 134 ALA A N 1
ATOM 1002 C CA . ALA A 1 134 ? -6.562 2.232 -1.261 1.00 93.56 134 ALA A CA 1
ATOM 1003 C C . ALA A 1 134 ? -7.473 1.384 -0.339 1.00 93.56 134 ALA A C 1
ATOM 1005 O O . ALA A 1 134 ? -8.298 1.977 0.365 1.00 93.56 134 ALA A O 1
ATOM 1006 N N . PRO A 1 135 ? -7.359 0.040 -0.267 1.00 96.00 135 PRO A N 1
ATOM 1007 C CA . PRO A 1 135 ? -8.154 -0.762 0.665 1.00 96.00 135 PRO A CA 1
ATOM 1008 C C . PRO A 1 135 ? -7.861 -0.457 2.139 1.00 96.00 135 PRO A C 1
ATOM 1010 O O . PRO A 1 135 ? -8.792 -0.399 2.946 1.00 96.00 135 PRO A O 1
ATOM 1013 N N . VAL A 1 136 ? -6.593 -0.215 2.484 1.00 95.94 136 VAL A N 1
ATOM 1014 C CA . VAL A 1 136 ? -6.167 0.086 3.860 1.00 95.94 136 VAL A CA 1
ATOM 1015 C C . VAL A 1 136 ? -6.676 1.462 4.287 1.00 95.94 136 VAL A C 1
ATOM 1017 O O . VAL A 1 136 ? -7.321 1.580 5.331 1.00 95.94 136 VAL A O 1
ATOM 1020 N N . HIS A 1 137 ? -6.498 2.480 3.437 1.00 96.94 137 HIS A N 1
ATOM 1021 C CA . HIS A 1 137 ? -7.052 3.825 3.642 1.00 96.94 137 HIS A CA 1
ATOM 1022 C C . HIS A 1 137 ? -8.571 3.788 3.831 1.00 96.94 137 HIS A C 1
ATOM 1024 O O . HIS A 1 137 ? -9.095 4.335 4.807 1.00 96.94 137 HIS A O 1
ATOM 1030 N N . ARG A 1 138 ? -9.289 3.081 2.950 1.00 96.88 138 ARG A N 1
ATOM 1031 C CA . ARG A 1 138 ? -10.749 2.949 3.031 1.00 96.88 138 ARG A CA 1
ATOM 1032 C C . ARG A 1 138 ? -11.187 2.304 4.345 1.00 96.88 138 ARG A C 1
ATOM 1034 O O . ARG A 1 138 ? -12.149 2.767 4.959 1.00 96.88 138 ARG A O 1
ATOM 1041 N N . ARG A 1 139 ? -10.501 1.247 4.798 1.00 97.31 139 ARG A N 1
ATOM 1042 C CA . ARG A 1 139 ? -10.839 0.591 6.069 1.00 97.31 139 ARG A CA 1
ATOM 1043 C C . ARG A 1 139 ? -10.551 1.497 7.261 1.00 97.31 139 ARG A C 1
ATOM 1045 O O . ARG A 1 139 ? -11.414 1.625 8.125 1.00 97.31 139 ARG A O 1
ATOM 1052 N N . ALA A 1 140 ? -9.390 2.148 7.297 1.00 96.81 140 ALA A N 1
ATOM 1053 C CA . ALA A 1 140 ? -9.012 3.047 8.386 1.00 96.81 140 ALA A CA 1
ATOM 1054 C C . ALA A 1 140 ? -10.016 4.200 8.545 1.00 96.81 140 ALA A C 1
ATOM 1056 O O . ALA A 1 140 ? -10.532 4.435 9.639 1.00 96.81 140 ALA A O 1
ATOM 1057 N N . THR A 1 141 ? -10.364 4.868 7.443 1.00 97.44 141 THR A N 1
ATOM 1058 C CA . THR A 1 141 ? -11.329 5.979 7.436 1.00 97.44 141 THR A CA 1
ATOM 1059 C C . THR A 1 141 ? -12.746 5.525 7.793 1.00 97.44 141 THR A C 1
ATOM 1061 O O . THR A 1 141 ? -13.425 6.190 8.578 1.00 97.44 141 THR A O 1
ATOM 1064 N N . SER A 1 142 ? -13.195 4.372 7.287 1.00 96.94 142 SER A N 1
ATOM 1065 C CA . SER A 1 142 ? -14.494 3.783 7.644 1.00 96.94 142 SER A CA 1
ATOM 1066 C C . SER A 1 142 ? -14.576 3.422 9.132 1.00 96.94 142 SER A C 1
ATOM 1068 O O . SER A 1 142 ? -15.537 3.795 9.809 1.00 96.94 142 SER A O 1
ATOM 1070 N N . ASN A 1 143 ? -13.537 2.778 9.670 1.00 96.62 143 ASN A N 1
ATOM 1071 C CA . ASN A 1 143 ? -13.445 2.443 11.088 1.00 96.62 143 ASN A CA 1
ATOM 1072 C C . ASN A 1 143 ? -13.467 3.703 11.958 1.00 96.62 143 ASN A C 1
ATOM 1074 O O . ASN A 1 143 ? -14.230 3.762 12.920 1.00 96.62 143 ASN A O 1
ATOM 1078 N N . ALA A 1 144 ? -12.700 4.734 11.589 1.00 97.00 144 ALA A N 1
ATOM 1079 C CA . ALA A 1 144 ? -12.700 6.002 12.308 1.00 97.00 144 ALA A CA 1
ATOM 1080 C C . ALA A 1 144 ? -14.099 6.637 12.331 1.00 97.00 144 ALA A C 1
ATOM 1082 O O . ALA A 1 144 ? -14.569 7.043 13.390 1.00 97.00 144 ALA A O 1
ATOM 1083 N N . LYS A 1 145 ? -14.806 6.672 11.192 1.00 96.12 145 LYS A N 1
ATOM 1084 C CA . LYS A 1 145 ? -16.190 7.176 11.121 1.00 96.12 145 LYS A CA 1
ATOM 1085 C C . LYS A 1 145 ? -17.131 6.386 12.033 1.00 96.12 145 LYS A C 1
ATOM 1087 O O . LYS A 1 145 ? -17.917 6.984 12.765 1.00 96.12 145 LYS A O 1
ATOM 1092 N N . ARG A 1 146 ? -17.045 5.054 12.013 1.00 95.44 146 ARG A N 1
ATOM 1093 C CA . ARG A 1 146 ? -17.888 4.169 12.829 1.00 95.44 146 ARG A CA 1
ATOM 1094 C C . ARG A 1 146 ? -17.652 4.371 14.329 1.00 95.44 146 ARG A C 1
ATOM 1096 O O . ARG A 1 146 ? -18.619 4.507 15.074 1.00 95.44 146 ARG A O 1
ATOM 1103 N N . LEU A 1 147 ? -16.393 4.437 14.758 1.00 94.50 147 LEU A N 1
ATOM 1104 C CA . LEU A 1 147 ? -16.028 4.630 16.165 1.00 94.50 147 LEU A CA 1
ATOM 1105 C C . LEU A 1 147 ? -16.410 6.028 16.674 1.00 94.50 147 LEU A C 1
ATOM 1107 O O . LEU A 1 147 ? -16.968 6.143 17.763 1.00 94.50 147 LEU A O 1
ATOM 1111 N N . LYS A 1 148 ? -16.253 7.077 15.850 1.00 92.88 148 LYS A N 1
ATOM 1112 C CA . LYS A 1 148 ? -16.764 8.424 16.172 1.00 92.88 148 LYS A CA 1
ATOM 1113 C C . LYS A 1 148 ? -18.273 8.439 16.414 1.00 92.88 148 LYS A C 1
ATOM 1115 O O . LYS A 1 148 ? -18.728 9.138 17.311 1.00 92.88 148 LYS A O 1
ATOM 1120 N N . ARG A 1 149 ? -19.053 7.694 15.619 1.00 90.56 149 ARG A N 1
ATOM 1121 C CA . ARG A 1 149 ? -20.512 7.593 15.814 1.00 90.56 149 ARG A CA 1
ATOM 1122 C C . ARG A 1 149 ? -20.856 6.861 17.107 1.00 90.56 149 ARG A C 1
ATOM 1124 O O . ARG A 1 149 ? -21.754 7.310 17.801 1.00 90.56 149 ARG A O 1
ATOM 1131 N N . LYS A 1 150 ? -20.115 5.799 17.446 1.00 84.44 150 LYS A N 1
ATOM 1132 C CA . LYS A 1 150 ? -20.327 5.045 18.688 1.00 84.44 150 LYS A CA 1
ATOM 1133 C C . LYS A 1 150 ? -20.098 5.894 19.944 1.00 84.44 150 LYS A C 1
ATOM 1135 O O . LYS A 1 150 ? -20.827 5.719 20.897 1.00 84.44 150 LYS A O 1
ATOM 1140 N N . LYS A 1 151 ? -19.142 6.832 19.925 1.00 74.06 151 LYS A N 1
ATOM 1141 C CA . LYS A 1 151 ? -18.854 7.728 21.064 1.00 74.06 151 LYS A CA 1
ATOM 1142 C C . LYS A 1 151 ? -19.852 8.893 21.230 1.00 74.06 151 LYS A C 1
ATOM 1144 O O . LYS A 1 151 ? -19.777 9.612 22.216 1.00 74.06 151 LYS A O 1
ATOM 1149 N N . ARG A 1 152 ? -20.712 9.160 20.237 1.00 64.38 152 ARG A N 1
ATOM 1150 C CA . ARG A 1 152 ? -21.729 10.237 20.296 1.00 64.38 152 ARG A CA 1
ATOM 1151 C C . ARG A 1 152 ? -23.079 9.766 20.850 1.00 64.38 152 ARG A C 1
ATOM 1153 O O . ARG A 1 152 ? -23.958 10.607 21.006 1.00 64.38 152 ARG A O 1
ATOM 1160 N N . ILE A 1 153 ? -23.234 8.462 21.056 1.00 45.91 153 ILE A N 1
ATOM 1161 C CA . ILE A 1 153 ? -24.380 7.807 21.697 1.00 45.91 153 ILE A CA 1
ATOM 1162 C C . ILE A 1 153 ? -23.919 7.424 23.098 1.00 45.91 153 ILE A C 1
ATOM 1164 O O . ILE A 1 153 ? -24.723 7.599 24.031 1.00 45.91 153 ILE A O 1
#

Sequence (153 aa):
MMKWNPFSLWTDMWTSGMELATAGLKYSEMMGASAHVIHSRCGSIAEAVRDPLQGDYAELSRMVPEKVDAFSRAGRAAFADLYAIQSDVLANWMLIGAIAAAVRLPTAVEADRLARRSSRMGARASAAAGKALAPVHRRATSNAKRLKRKKRI

Secondary structure (DSSP, 8-state):
-----HHHHHHHHHHHHHHHHHHHHHHHHHHHHHHHHHHHHHHHHHHHHH-TTS--HHHHHHHHHHHHHHHHHHHHHHHHHHHHHHHHHHHHHHHHHHHHHTT-PPPHHHHHHHHHHHHHHHHHHHHHHHHHHHHHHHHHHHHHHHHHHHTT-

Radius of gyration: 23.19 Å; chains: 1; bounding box: 56×27×69 Å